Protein 5X2E (pdb70)

Sequence (80 aa):
DSFINIFVSIDKDGTNVISYPELEQYVAENNLDPSMVEKWKQLFDPDNTGSITLETFCSKLGLKPAEIIDFREQKGLHAA

B-factor: mean 31.03, std 10.35, range [16.22, 63.56]

Solvent-accessible surface area: 5157 Å² total; per-residue (Å²): 149,60,105,36,41,35,0,4,50,3,0,143,94,31,82,48,54,0,40,41,95,14,0,71,73,44,7,72,121,73,142,68,88,103,46,51,19,102,100,21,54,126,109,6,8,69,121,122,102,38,30,0,50,11,110,44,0,2,92,117,58,69,39,146,39,61,67,0,79,76,55,57,114,112,97,41,144,166,84,118

Nearest PDB structures (foldseek):
  5x2e-assembly1_A  TM=1.013E+00  e=3.789E-14  Clonorchis sinensis
  3mse-assembly1_B-2  TM=7.420E-01  e=4.895E-03  Plasmodium falciparum
  2pmy-assembly1_A  TM=8.243E-01  e=9.265E-03  Homo sapiens
  6psd-assembly6_K  TM=7.162E-01  e=1.992E-02  Homo sapiens
  2f2o-assembly1_A  TM=5.898E-01  e=8.692E-03  Bos taurus

Radius of gyration: 12.25 Å; Cα contacts (8 Å, |Δi|>4): 72; chains: 1; bounding box: 27×22×28 Å

Organism: Clonorchis sinensis (NCBI:txid79923)

Structure (mmCIF, N/CA/C/O backbone):
data_5X2E
#
_entry.id   5X2E
#
_cell.length_a   47.827
_cell.length_b   47.827
_cell.length_c   42.537
_cell.angle_alpha   90.00
_cell.angle_beta   90.00
_cell.angle_gamma   90.00
#
_symmetry.space_group_name_H-M   'P 41'
#
loop_
_entity.id
_entity.type
_entity.pdbx_description
1 polymer 'Tegumental protein 20.8 kDa'
2 non-polymer 'CALCIUM ION'
3 water water
#
loop_
_atom_site.group_PDB
_atom_site.id
_atom_site.type_symbol
_atom_site.label_atom_id
_atom_site.label_alt_id
_atom_site.label_comp_id
_atom_site.label_asym_id
_atom_site.label_entity_id
_atom_site.label_seq_id
_atom_site.pdbx_PDB_ins_code
_atom_site.Cartn_x
_atom_site.Cartn_y
_atom_site.Cartn_z
_atom_site.occupancy
_atom_site.B_iso_or_equiv
_atom_site.auth_seq_id
_atom_site.auth_comp_id
_atom_site.auth_asym_id
_atom_site.auth_atom_id
_atom_site.pdbx_PDB_model_num
ATOM 1 N N . ASP A 1 1 ? -13.390 -22.493 11.266 1.00 50.52 2 ASP A N 1
ATOM 2 C CA . ASP A 1 1 ? -14.008 -21.336 10.623 1.00 49.40 2 ASP A CA 1
ATOM 3 C C . ASP A 1 1 ? -13.812 -21.389 9.118 1.00 43.74 2 ASP A C 1
ATOM 4 O O . ASP A 1 1 ? -12.943 -22.100 8.628 1.00 42.40 2 ASP A O 1
ATOM 9 N N . SER A 1 2 ? -14.653 -20.649 8.408 1.00 38.94 3 SER A N 1
ATOM 10 C CA . SER A 1 2 ? -14.653 -20.568 6.951 1.00 35.36 3 SER A CA 1
ATOM 11 C C . SER A 1 2 ? -13.496 -19.739 6.417 1.00 31.76 3 SER A C 1
ATOM 12 O O . SER A 1 2 ? -12.902 -18.950 7.144 1.00 31.13 3 SER A O 1
ATOM 15 N N . PHE A 1 3 ? -13.195 -19.883 5.133 1.00 30.85 4 PHE A N 1
ATOM 16 C CA . PHE A 1 3 ? -12.209 -19.008 4.531 1.00 28.62 4 PHE A CA 1
ATOM 17 C C . PHE A 1 3 ? -12.648 -17.542 4.601 1.00 27.48 4 PHE A C 1
ATOM 18 O O . PHE A 1 3 ? -11.801 -16.663 4.741 1.00 26.10 4 PHE A O 1
ATOM 26 N N . ILE A 1 4 ? -13.959 -17.286 4.513 1.00 27.99 5 ILE A N 1
ATOM 27 C CA . ILE A 1 4 ? -14.490 -15.920 4.615 1.00 27.23 5 ILE A CA 1
ATOM 28 C C . ILE A 1 4 ? -14.076 -15.298 5.952 1.00 27.04 5 ILE A C 1
ATOM 29 O O . ILE A 1 4 ? -13.482 -14.209 6.016 1.00 26.98 5 ILE A O 1
ATOM 34 N N . ASN A 1 5 ? -14.348 -16.034 7.014 1.00 27.94 6 ASN A N 1
ATOM 35 C CA . ASN A 1 5 ? -13.989 -15.648 8.362 1.00 27.47 6 ASN A CA 1
ATOM 36 C C . ASN A 1 5 ? -12.480 -15.464 8.549 1.00 26.41 6 ASN A C 1
ATOM 37 O O . ASN A 1 5 ? -12.026 -14.488 9.150 1.00 25.84 6 ASN A O 1
ATOM 42 N N . ILE A 1 6 ? -11.694 -16.415 8.050 1.00 25.99 7 ILE A N 1
ATOM 43 C CA . ILE A 1 6 ? -10.246 -16.369 8.270 1.00 25.75 7 ILE A CA 1
ATOM 44 C C . ILE A 1 6 ? -9.653 -15.154 7.546 1.00 23.30 7 ILE A C 1
ATOM 45 O O . ILE A 1 6 ? -8.790 -14.472 8.101 1.00 23.01 7 ILE A O 1
ATOM 50 N N . PHE A 1 7 ? -10.140 -14.849 6.343 1.00 22.81 8 PHE A N 1
ATOM 51 C CA . PHE A 1 7 ? -9.644 -13.668 5.612 1.00 21.38 8 PHE A CA 1
ATOM 52 C C . PHE A 1 7 ? -9.858 -12.424 6.477 1.00 20.13 8 PHE A C 1
ATOM 53 O O . PHE A 1 7 ? -8.953 -11.606 6.657 1.00 20.05 8 PHE A O 1
ATO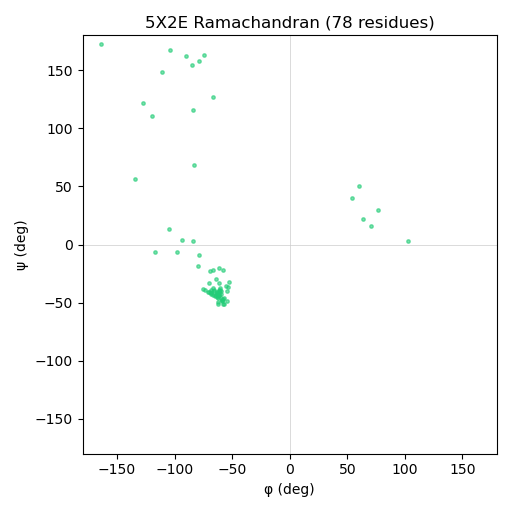M 61 N N . VAL A 1 8 ? -11.083 -12.261 6.953 1.00 20.76 9 VAL A N 1
ATOM 62 C CA . VAL A 1 8 ? -11.394 -11.103 7.785 1.00 21.84 9 VAL A CA 1
ATOM 63 C C . VAL A 1 8 ? -10.560 -11.083 9.057 1.00 21.74 9 VAL A C 1
ATOM 64 O O . VAL A 1 8 ? -10.032 -10.037 9.445 1.00 22.51 9 VAL A O 1
ATOM 68 N N . SER A 1 9 ? -10.341 -12.246 9.661 1.00 21.45 10 SER A N 1
ATOM 69 C CA . SER A 1 9 ? -9.481 -12.301 10.841 1.00 22.14 10 SER A CA 1
ATOM 70 C C . SER A 1 9 ? -8.018 -11.896 10.586 1.00 22.22 10 SER A C 1
ATOM 71 O O . SER A 1 9 ? -7.393 -11.190 11.384 1.00 23.49 10 SER A O 1
ATOM 74 N N . ILE A 1 10 ? -7.464 -12.354 9.477 1.00 20.88 11 ILE A N 1
ATOM 75 C CA . ILE A 1 10 ? -6.085 -12.012 9.149 1.00 20.04 11 ILE A CA 1
ATOM 76 C C . ILE A 1 10 ? -5.950 -10.511 8.801 1.0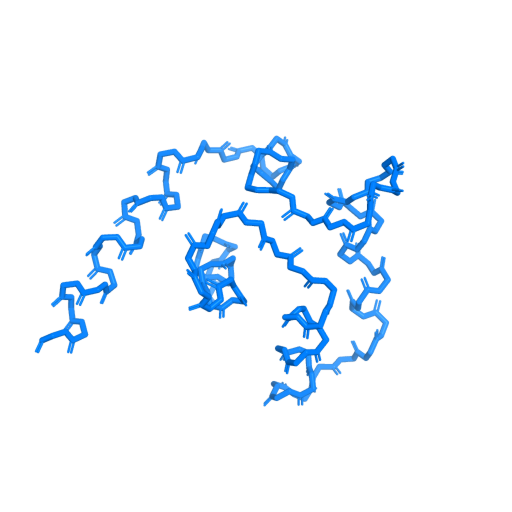0 19.04 11 ILE A C 1
ATOM 77 O O . ILE A 1 10 ? -5.002 -9.848 9.226 1.00 19.04 11 ILE A O 1
ATOM 82 N N . ASP A 1 11 ? -6.905 -10.003 8.035 1.00 17.90 12 ASP A N 1
ATOM 83 C CA . ASP A 1 11 ? -6.867 -8.654 7.511 1.00 18.23 12 ASP A CA 1
ATOM 84 C C . ASP A 1 11 ? -7.379 -7.675 8.556 1.00 19.01 12 ASP A C 1
ATOM 85 O O . ASP A 1 11 ? -8.473 -7.079 8.441 1.00 20.32 12 ASP A O 1
ATOM 90 N N . LYS A 1 12 ? -6.592 -7.518 9.611 1.00 20.60 13 LYS A N 1
ATOM 91 C CA . LYS A 1 12 ? -7.074 -6.870 10.823 1.00 23.11 13 LYS A CA 1
ATOM 92 C C . LYS A 1 12 ? -7.329 -5.379 10.636 1.00 22.63 13 LYS A C 1
ATOM 93 O O . LYS A 1 12 ? -8.088 -4.800 11.391 1.00 25.23 13 LYS A O 1
ATOM 99 N N . ASP A 1 13 ? -6.689 -4.754 9.645 1.00 21.05 14 ASP A N 1
ATOM 100 C CA . ASP A 1 13 ? -6.942 -3.329 9.405 1.00 21.91 14 ASP A CA 1
ATOM 101 C C . ASP A 1 13 ? -8.030 -3.072 8.360 1.00 21.15 14 ASP A C 1
ATOM 102 O O . ASP A 1 13 ? -8.351 -1.918 8.059 1.00 22.74 14 ASP A O 1
ATOM 107 N N . GLY A 1 14 ? -8.668 -4.131 7.849 1.00 19.62 15 GLY A N 1
ATOM 108 C CA . GLY A 1 14 ? -9.788 -3.951 6.946 1.00 20.38 15 GLY A CA 1
ATOM 109 C C . GLY A 1 14 ? -9.429 -3.419 5.568 1.00 18.74 15 GLY A C 1
ATOM 110 O O . GLY A 1 14 ? -10.326 -2.992 4.842 1.00 19.04 15 GLY A O 1
ATOM 111 N N . THR A 1 15 ? -8.164 -3.459 5.155 1.00 17.42 16 THR A N 1
ATOM 112 C CA . THR A 1 15 ? -7.845 -2.881 3.846 1.00 17.57 16 THR A CA 1
ATOM 113 C C . THR A 1 15 ? -8.213 -3.798 2.691 1.00 17.44 16 THR A C 1
ATOM 114 O O . THR A 1 15 ? -8.119 -3.378 1.530 1.00 18.51 16 THR A O 1
ATOM 118 N N . ASN A 1 16 ? -8.587 -5.044 3.001 1.00 16.43 17 ASN A N 1
ATOM 119 C CA . ASN A 1 16 ? -8.841 -6.062 1.969 1.00 16.22 17 ASN A CA 1
ATOM 120 C C . ASN A 1 16 ? -7.599 -6.407 1.150 1.00 17.18 17 ASN A C 1
ATOM 121 O O . ASN A 1 16 ? -7.675 -6.994 0.061 1.00 18.91 17 ASN A O 1
ATOM 126 N N . VAL A 1 17 ? -6.450 -6.119 1.744 1.00 16.71 18 VAL A N 1
ATOM 127 C CA . VAL A 1 17 ? -5.182 -6.654 1.318 1.00 17.29 18 VAL A CA 1
ATOM 128 C C . VAL A 1 17 ? -4.542 -7.271 2.563 1.00 17.47 18 VAL A C 1
ATOM 129 O O . VAL A 1 17 ? -4.327 -6.571 3.565 1.00 18.00 18 VAL A O 1
ATOM 133 N N . ILE A 1 18 ? -4.239 -8.561 2.497 1.00 16.90 19 ILE A N 1
ATOM 134 C CA . ILE A 1 18 ? -3.503 -9.240 3.545 1.00 17.23 19 ILE A CA 1
ATOM 135 C C . ILE A 1 18 ? -2.010 -8.993 3.294 1.00 17.53 19 ILE A C 1
ATOM 136 O O . ILE A 1 18 ? -1.432 -9.372 2.257 1.00 18.54 19 ILE A O 1
ATOM 141 N N . SER A 1 19 ? -1.382 -8.295 4.215 1.00 17.75 20 SER A N 1
ATOM 142 C CA . SER A 1 19 ? 0.045 -8.117 4.143 1.00 18.86 20 SER A CA 1
ATOM 143 C C . SER A 1 19 ? 0.753 -9.373 4.637 1.00 18.40 20 SER A C 1
ATOM 144 O O . SER A 1 19 ? 0.197 -10.168 5.429 1.00 18.56 20 SER A O 1
ATOM 147 N N . TYR A 1 20 ? 1.998 -9.555 4.229 1.00 19.13 21 TYR A N 1
ATOM 148 C CA . TYR A 1 20 ? 2.744 -10.686 4.729 1.00 19.26 21 TYR A CA 1
ATOM 149 C C . TYR A 1 20 ? 2.922 -10.646 6.279 1.00 18.72 21 TYR A C 1
ATOM 150 O O . TYR A 1 20 ? 2.699 -11.660 6.943 1.00 18.48 21 TYR A O 1
ATOM 159 N N . PRO A 1 21 ? 3.174 -9.469 6.893 1.00 18.87 22 PRO A N 1
ATOM 160 C CA . PRO A 1 21 ? 3.187 -9.478 8.378 1.00 19.07 22 PRO A CA 1
ATOM 161 C C . PRO A 1 21 ? 1.832 -9.894 8.994 1.00 17.28 22 PRO A C 1
ATOM 162 O O . PRO A 1 21 ? 1.844 -10.615 10.005 1.00 18.12 22 PRO A O 1
ATOM 166 N N . GLU A 1 22 ? 0.705 -9.455 8.415 1.00 17.34 23 GLU A N 1
ATOM 167 C CA . GLU A 1 22 ? -0.599 -9.874 8.925 1.00 16.73 23 GLU A CA 1
ATOM 168 C C . GLU A 1 22 ? -0.745 -11.389 8.904 1.00 17.14 23 GLU A C 1
ATOM 169 O O . GLU A 1 22 ? -1.196 -11.980 9.876 1.00 18.44 23 GLU A O 1
ATOM 175 N N . LEU A 1 23 ? -0.378 -12.002 7.787 1.00 17.51 24 LEU A N 1
ATOM 176 C CA . LEU A 1 23 ? -0.455 -13.441 7.632 1.00 18.58 24 LEU A CA 1
ATOM 177 C C . LEU A 1 23 ? 0.468 -14.125 8.643 1.00 18.45 24 LEU A C 1
ATOM 178 O O . LEU A 1 23 ? 0.078 -15.067 9.324 1.00 20.03 24 LEU A O 1
ATOM 183 N N . GLU A 1 24 ? 1.685 -13.594 8.776 1.00 17.67 25 GLU A N 1
ATOM 184 C CA . GLU A 1 24 ? 2.656 -14.193 9.668 1.00 19.24 25 GLU A CA 1
ATOM 185 C C . GLU A 1 24 ? 2.233 -14.077 11.137 1.00 18.86 25 GLU A C 1
ATOM 186 O O . GLU A 1 24 ? 2.425 -15.024 11.922 1.00 19.47 25 GLU A O 1
ATOM 192 N N . GLN A 1 25 ? 1.619 -12.953 11.502 1.00 19.09 26 GLN A N 1
ATOM 193 C CA . GLN A 1 25 ? 1.088 -12.798 12.859 1.00 19.67 26 GLN A CA 1
ATOM 194 C C . GLN A 1 25 ? -0.045 -13.787 13.126 1.00 20.05 26 GLN A C 1
ATOM 195 O O . GLN A 1 25 ? -0.102 -14.426 14.167 1.00 20.89 26 GLN A O 1
ATOM 201 N N . TYR A 1 26 ? -0.950 -13.944 12.174 1.00 18.93 27 TYR A N 1
ATOM 202 C CA . TYR A 1 26 ? -2.015 -14.916 12.353 1.00 20.49 27 TYR A CA 1
ATOM 203 C C . TYR A 1 26 ? -1.490 -16.338 12.536 1.00 20.14 27 TYR A C 1
ATOM 204 O O . TYR A 1 26 ? -1.951 -17.090 13.406 1.00 21.01 27 TYR A O 1
ATOM 213 N N . VAL A 1 27 ? -0.501 -16.713 11.739 1.00 19.88 28 VAL A N 1
ATOM 214 C CA . VAL A 1 27 ? 0.055 -18.049 11.827 1.00 20.86 28 VAL A CA 1
ATOM 215 C C . VAL A 1 27 ? 0.659 -18.266 13.196 1.00 21.80 28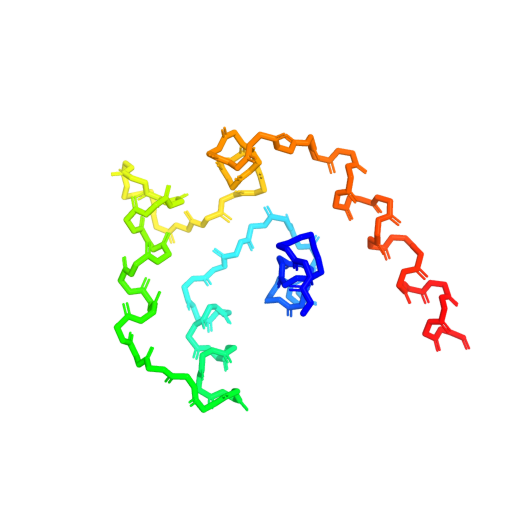 VAL A C 1
ATOM 216 O O . VAL A 1 27 ? 0.351 -19.266 13.865 1.00 22.98 28 VAL A O 1
ATOM 220 N N . ALA A 1 28 ? 1.484 -17.323 13.638 1.00 21.06 29 ALA A N 1
ATOM 221 C CA . ALA A 1 28 ? 2.138 -17.520 14.916 1.00 22.70 29 ALA A CA 1
ATOM 222 C C . ALA A 1 28 ? 1.120 -17.500 16.057 1.00 23.54 29 ALA A C 1
ATOM 223 O O . ALA A 1 28 ? 1.211 -18.301 16.980 1.00 25.24 29 ALA A O 1
ATOM 225 N N . GLU A 1 29 ? 0.183 -16.560 16.027 1.00 24.06 30 GLU A N 1
ATOM 226 C CA . GLU A 1 29 ? -0.746 -16.389 17.145 1.00 28.22 30 GLU A CA 1
ATOM 227 C C . GLU A 1 29 ? -1.688 -17.572 17.311 1.00 29.04 30 GLU A C 1
ATOM 228 O O . GLU A 1 29 ? -2.225 -17.801 18.386 1.00 33.21 30 GLU A O 1
ATOM 234 N N . ASN A 1 30 ? -1.873 -18.326 16.236 1.00 28.68 31 ASN A N 1
ATOM 235 C CA . ASN A 1 30 ? -2.732 -19.503 16.255 1.00 29.41 31 ASN A CA 1
ATOM 236 C C . ASN A 1 30 ? -1.965 -20.821 16.261 1.00 28.10 31 ASN A C 1
ATOM 237 O O . ASN A 1 30 ? -2.538 -21.894 16.050 1.00 31.08 31 ASN A O 1
ATOM 242 N N . ASN A 1 31 ? -0.665 -20.731 16.530 1.00 26.30 32 ASN A N 1
ATOM 243 C CA . ASN A 1 31 ? 0.204 -21.895 16.642 1.00 26.24 32 ASN A CA 1
ATOM 244 C C . ASN A 1 31 ? 0.152 -22.817 15.430 1.00 26.42 32 ASN A C 1
ATOM 245 O O . AS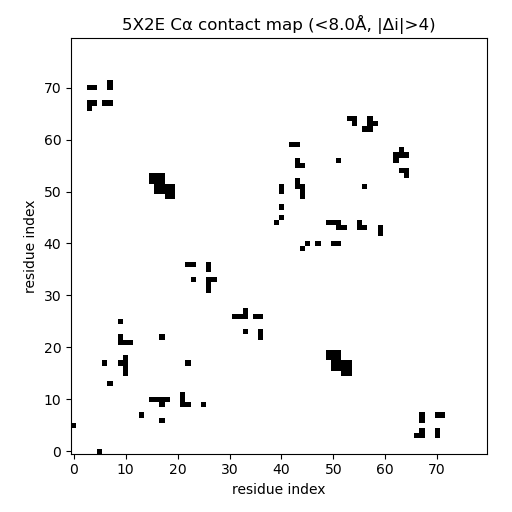N A 1 31 ? 0.220 -24.034 15.537 1.00 27.64 32 ASN A O 1
ATOM 250 N N . LEU A 1 32 ? 0.099 -22.187 14.272 1.00 24.89 33 LEU A N 1
ATOM 251 C CA . LEU A 1 32 ? 0.077 -22.906 13.025 1.00 26.11 33 LEU A CA 1
ATOM 252 C C . LEU A 1 32 ? 1.459 -23.158 12.483 1.00 26.47 33 LEU A C 1
ATOM 253 O O . LEU A 1 32 ? 2.441 -22.530 12.868 1.00 26.18 33 LEU A O 1
ATOM 258 N N . ASP A 1 33 ? 1.526 -24.103 11.570 1.00 30.14 34 ASP A N 1
ATOM 259 C CA . ASP A 1 33 ? 2.778 -24.442 10.947 1.00 32.09 34 ASP A CA 1
ATOM 260 C C . ASP A 1 33 ? 3.266 -23.276 10.091 1.00 31.50 34 ASP A C 1
ATOM 261 O O . ASP A 1 33 ? 2.538 -22.786 9.255 1.00 31.48 34 ASP A O 1
ATOM 266 N N . PRO A 1 34 ? 4.500 -22.827 10.309 1.00 33.48 35 PRO A N 1
ATOM 267 C CA . PRO A 1 34 ? 5.046 -21.708 9.531 1.00 34.06 35 PRO A CA 1
ATOM 268 C C . PRO A 1 34 ? 5.056 -21.944 8.018 1.00 32.41 35 PRO A C 1
ATOM 269 O O . PRO A 1 34 ? 5.076 -20.980 7.270 1.00 33.41 35 PRO A O 1
ATOM 273 N N . SER A 1 35 ? 5.022 -23.196 7.577 1.00 32.49 36 SER A N 1
ATOM 274 C CA . SER A 1 35 ? 4.921 -23.512 6.151 1.00 33.50 36 SER A CA 1
ATOM 275 C C . SER A 1 35 ? 3.622 -22.960 5.537 1.00 32.40 36 SER A C 1
ATOM 276 O O . SER A 1 35 ? 3.496 -22.833 4.311 1.00 33.63 36 SER A O 1
ATOM 279 N N . MET A 1 36 ? 2.653 -22.686 6.403 1.00 29.99 37 MET A N 1
ATOM 280 C CA . MET A 1 36 ? 1.381 -22.064 6.058 1.00 29.06 37 MET A CA 1
ATOM 281 C C . MET A 1 36 ? 1.592 -20.742 5.340 1.00 27.34 37 MET A C 1
ATOM 282 O O . MET A 1 36 ? 0.808 -20.362 4.459 1.00 26.99 37 MET A O 1
ATOM 287 N N . VAL A 1 37 ? 2.635 -20.014 5.737 1.00 27.19 38 VAL A N 1
ATOM 288 C CA . VAL A 1 37 ? 2.906 -18.729 5.099 1.00 24.16 38 VAL A CA 1
ATOM 289 C C . VAL A 1 37 ? 3.206 -18.941 3.607 1.00 24.97 38 VAL A C 1
ATOM 290 O O . VAL A 1 37 ? 2.563 -18.312 2.735 1.00 25.03 38 VAL A O 1
ATOM 294 N N . GLU A 1 38 ? 4.122 -19.853 3.318 1.00 26.32 39 GLU A N 1
ATOM 295 C CA . GLU A 1 38 ? 4.448 -20.159 1.924 1.00 30.24 39 GLU A CA 1
ATOM 296 C C . GLU A 1 38 ? 3.243 -20.680 1.145 1.00 28.36 39 GLU A C 1
ATOM 297 O O . GLU A 1 38 ? 3.085 -20.356 -0.019 1.00 29.70 39 GLU A O 1
ATOM 303 N N . LYS A 1 39 ? 2.392 -21.481 1.781 1.00 28.45 40 LYS A N 1
ATOM 304 C CA . LYS A 1 39 ? 1.228 -22.031 1.090 1.00 28.81 40 LYS A CA 1
ATOM 305 C C . LYS A 1 39 ? 0.253 -20.919 0.684 1.00 26.14 40 LYS A C 1
ATOM 306 O O . LYS A 1 39 ? -0.266 -20.918 -0.433 1.00 26.23 40 LYS A O 1
ATOM 312 N N . TRP A 1 40 ? -0.001 -19.968 1.579 1.00 24.67 41 TRP A N 1
ATOM 313 C CA . TRP A 1 40 ? -0.882 -18.829 1.261 1.00 23.95 41 TRP A CA 1
ATOM 314 C C . TRP A 1 40 ? -0.292 -17.979 0.143 1.00 24.15 41 TRP A C 1
ATOM 315 O O . TRP A 1 40 ? -1.013 -17.485 -0.741 1.00 24.68 41 TRP A O 1
ATOM 326 N N . LYS A 1 41 ? 1.012 -17.767 0.194 1.00 24.40 42 LYS A N 1
ATOM 327 C CA . LYS A 1 41 ? 1.657 -16.963 -0.845 1.00 24.66 42 LYS A CA 1
ATOM 328 C C . LYS A 1 41 ? 1.506 -17.676 -2.194 1.00 24.95 42 LYS A C 1
ATOM 329 O O . LYS A 1 41 ? 1.207 -17.052 -3.208 1.00 25.57 42 LYS A O 1
ATOM 335 N N . GLN A 1 42 ? 1.688 -18.992 -2.201 1.00 25.35 43 GLN A N 1
ATOM 336 C CA . GLN A 1 42 ? 1.628 -19.731 -3.441 1.00 26.90 43 GLN A CA 1
ATOM 337 C C . GLN A 1 42 ? 0.224 -19.825 -4.008 1.00 25.15 43 GLN A C 1
ATOM 338 O O . GLN A 1 42 ? 0.022 -19.706 -5.213 1.00 26.16 43 GLN A O 1
ATOM 344 N N . LEU A 1 43 ? -0.753 -20.041 -3.143 1.00 25.67 44 LEU A N 1
ATOM 345 C CA . LEU A 1 43 ? -2.138 -20.141 -3.597 1.00 27.25 44 LEU A CA 1
ATOM 346 C C . LEU A 1 43 ? -2.757 -18.771 -3.952 1.00 27.30 44 LEU A C 1
ATOM 347 O O . LEU A 1 43 ? -3.486 -18.662 -4.943 1.00 29.04 44 LEU A O 1
ATOM 352 N N . PHE A 1 44 ? -2.431 -17.727 -3.181 1.00 26.32 45 PHE A N 1
ATOM 353 C CA . PHE A 1 44 ? -3.167 -16.448 -3.229 1.00 25.49 45 PHE A CA 1
ATOM 354 C C . PHE A 1 44 ? -2.341 -15.256 -3.681 1.00 26.88 45 PHE A C 1
ATOM 355 O O . PHE A 1 44 ? -2.877 -14.161 -3.867 1.00 26.88 45 PHE A O 1
ATOM 363 N N . ASP A 1 45 ? -1.040 -15.470 -3.853 1.00 25.94 46 ASP A N 1
ATOM 364 C CA . ASP A 1 45 ? -0.178 -14.447 -4.475 1.00 25.16 46 ASP A CA 1
ATOM 365 C C . ASP A 1 45 ? 0.718 -15.134 -5.496 1.00 28.51 46 ASP A C 1
ATOM 366 O O . ASP A 1 45 ? 1.938 -15.028 -5.410 1.00 29.37 46 ASP A O 1
ATOM 371 N N . PRO A 1 46 ? 0.115 -15.846 -6.474 1.00 29.03 47 PRO A N 1
ATOM 372 C CA . PRO A 1 46 ? 0.943 -16.666 -7.356 1.00 32.73 47 PRO A CA 1
ATOM 373 C C . PRO A 1 46 ? 1.907 -15.855 -8.201 1.00 34.63 47 PRO A C 1
ATOM 374 O O . PRO A 1 46 ? 2.969 -16.388 -8.543 1.00 36.34 47 PRO A O 1
ATOM 378 N N . ASP A 1 47 ? 1.538 -14.622 -8.541 1.00 34.79 48 ASP A N 1
ATOM 379 C CA . ASP A 1 47 ? 2.407 -13.737 -9.321 1.00 38.05 48 ASP A CA 1
ATOM 380 C C . ASP A 1 47 ? 3.423 -12.974 -8.460 1.00 36.46 48 ASP A C 1
ATOM 381 O O . ASP A 1 47 ? 4.164 -12.134 -8.970 1.00 37.24 48 ASP A O 1
ATOM 386 N N . ASN A 1 48 ? 3.441 -13.248 -7.155 1.00 34.15 49 ASN A N 1
ATOM 387 C CA . ASN A 1 48 ? 4.469 -12.698 -6.280 1.00 34.24 49 ASN A CA 1
ATOM 388 C C . ASN A 1 48 ? 4.447 -11.162 -6.268 1.00 32.26 49 ASN A C 1
ATOM 389 O O . ASN A 1 48 ? 5.459 -10.489 -6.467 1.00 34.67 49 ASN A O 1
ATOM 394 N N . THR A 1 49 ? 3.259 -10.617 -6.041 1.00 30.05 50 THR A N 1
ATOM 395 C CA . THR A 1 49 ? 3.073 -9.179 -6.003 1.00 28.59 50 THR A CA 1
ATOM 396 C C . THR A 1 49 ? 3.515 -8.605 -4.664 1.00 27.47 50 THR A C 1
ATOM 397 O O . THR A 1 49 ? 3.694 -7.402 -4.536 1.00 29.29 50 THR A O 1
ATOM 401 N N . GLY A 1 50 ? 3.629 -9.454 -3.649 1.00 25.17 51 GLY A N 1
ATOM 402 C CA . GLY A 1 50 ? 4.059 -9.007 -2.340 1.00 25.51 51 GLY A CA 1
ATOM 403 C C . GLY A 1 50 ? 2.946 -8.853 -1.318 1.00 23.49 51 GLY A C 1
ATOM 404 O O . GLY A 1 50 ? 3.203 -8.418 -0.197 1.00 25.40 51 GLY A O 1
ATOM 405 N N . SER A 1 51 ? 1.717 -9.198 -1.687 1.00 21.38 52 SER A N 1
ATOM 406 C CA . SER A 1 51 ? 0.593 -9.152 -0.742 1.00 20.36 52 SER A CA 1
ATOM 407 C C . SER A 1 51 ? -0.546 -9.962 -1.349 1.00 20.33 52 SER A C 1
ATOM 408 O O . SER A 1 51 ? -0.456 -10.413 -2.508 1.00 20.90 52 SER A O 1
ATOM 411 N N . ILE A 1 52 ? -1.592 -10.165 -0.568 1.00 18.87 53 ILE A N 1
ATOM 412 C CA . ILE A 1 52 ? -2.694 -11.010 -0.983 1.00 19.63 53 ILE A CA 1
ATOM 413 C C . ILE A 1 52 ? -3.963 -10.184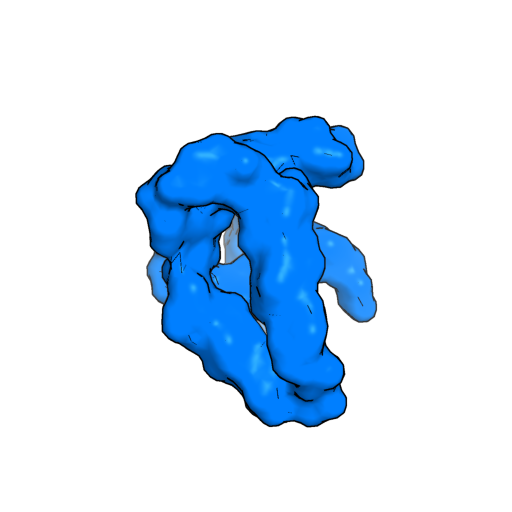 -1.011 1.00 18.87 53 ILE A C 1
ATOM 414 O O . ILE A 1 52 ? -4.482 -9.785 0.025 1.00 19.62 53 ILE A O 1
ATOM 419 N N . THR A 1 53 ? -4.506 -9.918 -2.191 1.00 19.85 54 THR A N 1
ATOM 420 C CA . THR A 1 53 ? -5.719 -9.109 -2.273 1.00 19.97 54 THR A CA 1
ATOM 421 C C . THR A 1 53 ? -6.967 -9.952 -2.079 1.00 18.73 54 THR A C 1
ATOM 422 O O . THR A 1 53 ? -6.995 -11.164 -2.362 1.00 19.75 54 THR A O 1
ATOM 426 N N . LEU A 1 54 ? -8.016 -9.290 -1.615 1.00 20.32 55 LEU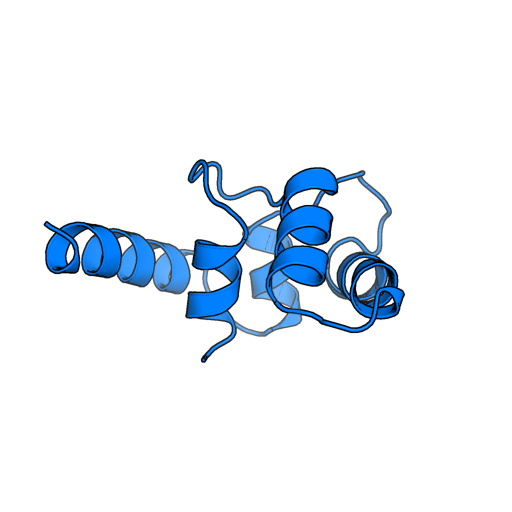 A N 1
ATOM 427 C CA . LEU A 1 54 ? -9.315 -9.929 -1.518 1.00 20.52 55 LEU A CA 1
ATOM 428 C C . LEU A 1 54 ? -9.717 -10.515 -2.891 1.00 22.46 55 LEU A C 1
ATOM 429 O O . LEU A 1 54 ? -10.253 -11.633 -2.950 1.00 25.98 55 LEU A O 1
ATOM 434 N N . GLU A 1 55 ? -9.434 -9.772 -3.972 1.00 21.83 56 GLU A N 1
ATOM 435 C CA . GLU A 1 55 ? -9.798 -10.207 -5.335 1.00 23.28 56 GLU A CA 1
ATOM 436 C C . GLU A 1 55 ? -9.164 -11.565 -5.694 1.00 24.54 56 GLU A C 1
ATOM 437 O O . GLU A 1 55 ? -9.818 -12.458 -6.222 1.00 25.96 56 GLU A O 1
ATOM 443 N N . THR A 1 56 ? -7.871 -11.713 -5.436 1.00 24.21 57 THR A N 1
ATOM 444 C CA . THR A 1 56 ? -7.174 -12.938 -5.828 1.00 24.57 57 THR A CA 1
ATOM 445 C C . THR A 1 56 ? -7.575 -14.096 -4.916 1.00 23.96 57 THR A C 1
ATOM 446 O O . THR A 1 56 ? -7.740 -15.230 -5.362 1.00 26.07 57 THR A O 1
ATOM 450 N N . PHE A 1 57 ? -7.713 -13.790 -3.632 1.00 23.79 58 PHE A N 1
ATOM 451 C CA . PHE A 1 57 ? -8.185 -14.766 -2.659 1.00 23.87 58 PHE A CA 1
ATOM 452 C C . PHE A 1 57 ? -9.533 -15.336 -3.137 1.00 25.58 58 PHE A C 1
ATOM 453 O O . PHE A 1 57 ? -9.714 -16.558 -3.225 1.00 26.75 58 PHE A O 1
ATOM 461 N N . CYS A 1 58 ? -10.447 -14.445 -3.517 1.00 26.43 59 CYS A N 1
ATOM 462 C CA . CYS A 1 58 ? -11.779 -14.865 -3.919 1.00 29.20 59 CYS A CA 1
ATOM 463 C C . CYS A 1 58 ? -11.764 -15.632 -5.241 1.00 31.15 59 CYS A C 1
ATOM 464 O O . CYS A 1 58 ? -12.473 -16.628 -5.413 1.00 32.38 59 CYS A O 1
ATOM 467 N N . SER A 1 59 ? -10.981 -15.156 -6.202 1.00 30.28 60 SER A N 1
ATOM 468 C CA . SER A 1 59 ? -10.906 -15.859 -7.483 1.00 32.38 60 SER A CA 1
ATOM 469 C C . SER A 1 59 ? -10.413 -17.302 -7.316 1.00 32.40 60 SER A C 1
ATOM 470 O O . SER A 1 59 ? -10.912 -18.219 -7.965 1.00 33.37 60 SER A O 1
ATOM 473 N N . LYS A 1 60 ? -9.435 -17.501 -6.441 1.00 31.00 61 LYS A N 1
ATOM 474 C CA . LYS A 1 60 ? -8.868 -18.835 -6.241 1.00 32.05 61 LYS A CA 1
ATOM 475 C C . LYS A 1 60 ? -9.847 -19.760 -5.538 1.00 33.51 61 LYS A C 1
ATOM 476 O O . LYS A 1 60 ? -9.861 -20.958 -5.795 1.00 34.71 61 LYS A O 1
ATOM 482 N N . LEU A 1 61 ? -10.664 -19.205 -4.647 1.00 34.31 62 LEU A N 1
ATOM 483 C CA . LEU A 1 61 ? -11.542 -20.030 -3.827 1.00 36.62 62 LEU A CA 1
ATOM 484 C C . LEU A 1 61 ? -12.974 -20.116 -4.361 1.00 38.44 62 LEU A C 1
ATOM 485 O O . LEU A 1 61 ? -13.790 -20.845 -3.811 1.00 41.31 62 LEU A O 1
ATOM 490 N N . GLY A 1 62 ? -13.292 -19.351 -5.402 1.00 37.96 63 GLY A N 1
ATOM 491 C CA . GLY A 1 62 ? -14.656 -19.319 -5.925 1.00 38.09 63 GLY A CA 1
ATOM 492 C C . GLY A 1 62 ? -15.626 -18.498 -5.075 1.00 37.55 63 GLY A C 1
ATOM 493 O O . GLY A 1 62 ? -16.818 -18.797 -5.039 1.00 39.75 63 GLY A O 1
ATOM 494 N N . LEU A 1 63 ? -15.114 -17.472 -4.390 1.00 35.42 64 LEU A N 1
ATOM 495 C CA . LEU A 1 63 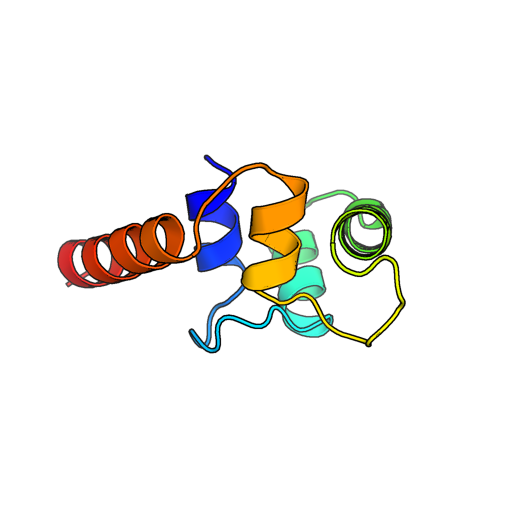? -15.921 -16.557 -3.584 1.00 33.20 64 LEU A CA 1
ATOM 496 C C . LEU A 1 63 ? -16.100 -15.236 -4.323 1.00 34.33 64 LEU A C 1
ATOM 497 O O . LEU A 1 63 ? -15.419 -14.983 -5.316 1.00 34.56 64 LEU A O 1
ATOM 502 N N . LYS A 1 64 ? -17.013 -14.392 -3.846 1.00 35.03 65 LYS A N 1
ATOM 503 C CA . LYS A 1 64 ? -17.108 -13.027 -4.358 1.00 35.48 65 LYS A CA 1
ATOM 504 C C . LYS A 1 64 ? -16.666 -12.070 -3.260 1.00 32.50 65 LYS A C 1
ATOM 505 O O . LYS A 1 64 ? -16.849 -12.372 -2.089 1.00 32.29 65 LYS A O 1
ATOM 511 N N . PRO A 1 65 ? -16.062 -10.923 -3.629 1.00 30.23 66 PRO A N 1
ATOM 512 C CA . PRO A 1 65 ? -15.686 -9.926 -2.609 1.00 28.59 66 PRO A CA 1
ATOM 513 C C . PRO A 1 65 ? -16.880 -9.532 -1.732 1.00 27.57 66 PRO A C 1
ATOM 514 O O . PRO A 1 65 ? -16.688 -9.337 -0.525 1.00 28.46 66 PRO A O 1
ATOM 518 N N . ALA A 1 66 ? -18.075 -9.440 -2.309 1.00 28.21 67 ALA A N 1
ATOM 519 C CA . ALA A 1 66 ? -19.277 -9.114 -1.542 1.00 29.15 67 ALA A CA 1
ATOM 520 C C . ALA A 1 66 ? -19.483 -10.021 -0.314 1.00 27.97 67 ALA A C 1
ATOM 521 O O . ALA A 1 66 ? -19.988 -9.554 0.701 1.00 28.68 67 ALA A O 1
ATOM 523 N N . GLU A 1 67 ? -19.062 -11.287 -0.386 1.00 29.54 68 GLU A N 1
ATOM 524 C CA . GLU A 1 67 ? -19.210 -12.224 0.754 1.00 30.52 68 GLU A CA 1
ATOM 525 C C . GLU A 1 67 ? -18.322 -11.865 1.954 1.00 31.04 68 GLU A C 1
ATOM 526 O O . GLU A 1 67 ? -18.742 -11.958 3.117 1.00 30.97 68 GLU A O 1
ATOM 532 N N . ILE A 1 68 ? -17.106 -11.428 1.681 1.00 29.69 69 ILE A N 1
ATOM 533 C CA . ILE A 1 68 ? -16.236 -11.000 2.759 1.00 28.39 69 ILE A CA 1
ATOM 534 C C . ILE A 1 68 ? -16.764 -9.695 3.327 1.00 26.91 69 ILE A C 1
ATOM 535 O O . ILE A 1 68 ? -16.744 -9.486 4.540 1.00 25.68 69 ILE A O 1
ATOM 540 N N . ILE A 1 69 ? -17.221 -8.802 2.459 1.00 24.30 70 ILE A N 1
ATOM 541 C CA . ILE A 1 69 ? -17.730 -7.520 2.941 1.00 23.48 70 ILE A CA 1
ATOM 542 C C . ILE A 1 69 ? -18.945 -7.713 3.862 1.00 23.96 70 ILE A C 1
ATOM 543 O O . ILE A 1 69 ? -19.058 -7.066 4.902 1.00 22.56 70 ILE A O 1
ATOM 548 N N . ASP A 1 70 ? -19.858 -8.597 3.476 1.00 26.20 71 ASP A N 1
ATOM 549 C CA . ASP A 1 70 ? -21.039 -8.883 4.307 1.00 28.50 71 ASP A CA 1
ATOM 550 C C . ASP A 1 70 ? -20.602 -9.386 5.657 1.00 27.10 71 ASP A C 1
ATOM 551 O O . ASP A 1 70 ? -21.086 -8.937 6.699 1.00 25.79 71 ASP A O 1
ATOM 556 N N . PHE A 1 71 ? -19.672 -10.334 5.634 1.00 26.86 72 PHE A N 1
ATOM 557 C CA . PHE A 1 71 ? -19.199 -10.898 6.888 1.00 28.89 72 PHE A CA 1
ATOM 558 C C . PHE A 1 71 ? -18.532 -9.830 7.740 1.00 27.37 72 PHE A C 1
ATOM 559 O O . PHE A 1 71 ? -18.733 -9.786 8.939 1.00 27.89 72 PHE A O 1
ATOM 567 N N . ARG A 1 72 ? -17.715 -8.991 7.118 1.00 24.69 73 ARG A N 1
ATOM 568 C CA . ARG A 1 72 ? -17.076 -7.896 7.811 1.00 22.70 73 ARG A CA 1
ATOM 569 C C . ARG A 1 72 ? -18.079 -6.972 8.474 1.00 22.41 73 ARG A C 1
ATOM 570 O O . ARG A 1 72 ? -17.909 -6.613 9.633 1.00 23.79 73 ARG A O 1
ATOM 578 N N . GLU A 1 73 ? -19.135 -6.597 7.754 1.00 21.08 74 GLU A N 1
ATOM 579 C CA . GLU A 1 73 ? -20.134 -5.708 8.312 1.00 22.43 74 GLU A CA 1
ATOM 580 C C . GLU A 1 73 ? -20.867 -6.395 9.464 1.00 23.83 74 GLU A C 1
ATOM 581 O O . GLU A 1 73 ? -21.164 -5.767 10.473 1.00 26.44 74 GLU A O 1
ATOM 587 N N . GLN A 1 74 ? -21.172 -7.688 9.307 1.00 25.00 75 GLN A N 1
ATOM 588 C CA . GLN A 1 74 ? -21.876 -8.465 10.353 1.00 27.67 75 GLN A CA 1
ATOM 589 C C . GLN A 1 74 ? -21.020 -8.676 11.578 1.00 27.12 75 GLN A C 1
ATOM 590 O O . GLN A 1 74 ? -21.514 -8.613 12.692 1.00 26.15 75 GLN A O 1
ATOM 596 N N . LYS A 1 75 ? -19.734 -8.956 11.367 1.00 28.25 76 LYS A N 1
ATOM 597 C CA . LYS A 1 75 ? -18.819 -9.188 12.484 1.00 28.80 76 LYS A CA 1
ATOM 598 C C . LYS A 1 75 ? -18.738 -7.923 13.303 1.00 28.48 76 LYS A C 1
ATOM 599 O O . LYS A 1 75 ? -18.795 -7.951 14.527 1.00 29.08 76 LYS A O 1
ATOM 605 N N . GLY A 1 76 ? -18.582 -6.805 12.611 1.00 30.03 77 GLY A N 1
ATOM 606 C CA . GLY A 1 76 ? -18.442 -5.528 13.269 1.00 32.46 77 GLY A CA 1
ATOM 607 C C . GLY A 1 76 ? -19.666 -5.290 14.098 1.00 32.52 77 GLY A C 1
ATOM 608 O O . GLY A 1 76 ? -19.566 -4.962 15.280 1.00 35.42 77 GLY A O 1
ATOM 609 N N . LEU A 1 77 ? -20.832 -5.488 13.491 1.00 29.18 78 LEU A N 1
ATOM 610 C CA . LEU A 1 77 ? -22.084 -5.242 14.176 1.00 29.77 78 LEU A CA 1
ATOM 611 C C . LEU A 1 77 ? -22.269 -6.173 15.382 1.00 28.12 78 LEU A C 1
ATOM 612 O O . LEU A 1 77 ? -22.670 -5.761 16.468 1.00 29.14 78 LEU A O 1
ATOM 617 N N . HIS A 1 78 ? -21.971 -7.446 15.177 1.00 26.82 79 HIS A N 1
ATOM 618 C CA . HIS A 1 78 ? -22.097 -8.405 16.235 1.00 29.99 79 HIS A CA 1
ATOM 619 C C . HIS A 1 78 ? -21.179 -8.059 17.391 1.00 29.95 79 HIS A C 1
ATOM 620 O O . HIS A 1 78 ? -21.579 -8.122 18.562 1.00 29.24 79 HIS A O 1
ATOM 627 N N . ALA A 1 79 ? -19.962 -7.657 17.053 1.00 32.91 80 ALA A N 1
ATOM 628 C CA . ALA A 1 79 ? -18.947 -7.379 18.051 1.00 37.40 80 ALA A CA 1
ATOM 629 C C . ALA A 1 79 ? -19.412 -6.261 18.944 1.00 40.29 80 ALA A C 1
ATOM 630 O O . ALA A 1 79 ? -19.280 -6.323 20.167 1.00 41.67 80 ALA A O 1
ATOM 632 N N . ALA A 1 80 ? -19.980 -5.239 18.326 1.00 42.22 81 ALA A N 1
ATOM 633 C CA . ALA A 1 80 ? -20.512 -4.112 19.066 1.00 44.44 81 ALA A CA 1
ATOM 634 C C . ALA A 1 80 ? -21.668 -4.545 19.955 1.00 43.53 81 ALA A C 1
ATOM 635 O O . ALA A 1 80 ? -21.633 -4.320 21.167 1.00 43.76 81 ALA A O 1
#

Secondary structure (DSSP, 8-state):
--HHHHHHHH-TT-SSEEEHHHHHHHHHHTT--THHHHHHHHHH-TT--SEEEHHHHHHHHT--HHHHHHHHHHHHHHH-

InterPro domains:
  IPR002048 EF-hand domain [PF13499] (6-59)
  IPR002048 EF-hand domain [PS50222] (1-34)
  IPR011992 EF-hand domain pair [SSF47473] (3-66)
  IPR018247 EF-Hand 1, calcium-bind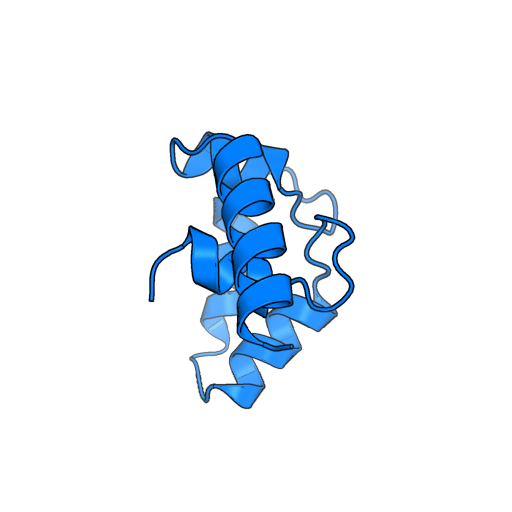ing site [PS00018] (12-24)
  IPR037177 Dynein light chain superfamily [G3DSA:3.30.740.10] (85-176)
  IPR037177 Dynein light chain superfamily [SSF54648] (84-175)

Foldseek 3Di:
DDPLVVQCQLPVVPPQKRALVSVQCVCVVVVHDPVVSVVCCCQAVVVPPRIGGNVSSCVSVVHDSVSSVVVNVVVVVVVD